Protein AF-A0A9W6T406-F1 (afdb_monomer_lite)

Sequence (178 aa):
MGAKRAVPGRSAPYDQLLAAYQRKNQAKIGAAAAAAQQAQDDLMHGSAVPLDDEEETHQVLEAVTKSSPWPLERKVLMPSKMRNSFLRMREMFAGAILPRMPVNPLGPVQGRAAMLNIDKATDYVLPIRSQHQQQRVLQQQQMVKQQQQQQQQQQQQQQAQQAQAQNQASQASSPPCY

InterPro domains:
  IPR013243 SCA7 domain [PF08313] (1-26)
  IPR037804 SAGA-associated factor 73 [PTHR47805] (1-173)

Secondary structure (DSSP, 8-state):
--GGG--TT-SS-HHHHHHHHHHHHHHHHHHHHHHHHHHHHHHHH--SSPPPHHHHHHHHHHHHHH--PPPS-------HHHHHHHHHHHHHHHHHHSPPPSS-TTTT--S--B---GGGTT-S---B--SHHHHHHHHHHHHHHHHHHHHHHHHHHHHHHHHHHHHHHHHTT-PPP-

pLDDT: mean 82.35, std 13.22, range [45.31, 97.88]

Structure (mmCIF, N/CA/C/O backbone):
data_AF-A0A9W6T406-F1
#
_entry.id   AF-A0A9W6T406-F1
#
loop_
_atom_site.group_PDB
_atom_site.id
_atom_site.type_symbol
_atom_site.label_atom_id
_atom_site.label_alt_id
_atom_site.label_comp_id
_atom_site.label_asym_id
_atom_site.label_entity_id
_atom_site.label_seq_id
_atom_site.pdbx_PDB_ins_code
_atom_site.Cartn_x
_atom_site.Cartn_y
_atom_site.Cartn_z
_atom_site.occupancy
_atom_site.B_iso_or_equiv
_atom_site.auth_seq_id
_atom_site.auth_comp_id
_atom_site.auth_asym_id
_atom_site.auth_atom_id
_atom_site.pdbx_PDB_model_num
ATOM 1 N N . MET A 1 1 ? -5.360 50.298 -52.479 1.00 52.84 1 MET A N 1
ATOM 2 C CA . MET A 1 1 ? -4.605 49.028 -52.345 1.00 52.84 1 MET A CA 1
ATOM 3 C C . MET A 1 1 ? -3.655 48.856 -53.539 1.00 52.84 1 MET A C 1
ATOM 5 O O . MET A 1 1 ? -3.997 48.130 -54.454 1.00 52.84 1 MET A O 1
ATOM 9 N N . GLY A 1 2 ? -2.499 49.533 -53.611 1.00 55.97 2 GLY A N 1
ATOM 10 C CA . GLY A 1 2 ? -1.661 49.411 -54.827 1.00 55.97 2 GLY A CA 1
ATOM 11 C C . GLY A 1 2 ? -0.205 49.859 -54.704 1.00 55.97 2 GLY A C 1
ATOM 12 O O . GLY A 1 2 ? 0.687 49.106 -55.067 1.00 55.97 2 GLY A O 1
ATOM 13 N N . ALA A 1 3 ? 0.071 51.020 -54.104 1.00 51.03 3 ALA A N 1
ATOM 14 C CA . ALA A 1 3 ? 1.425 51.594 -54.128 1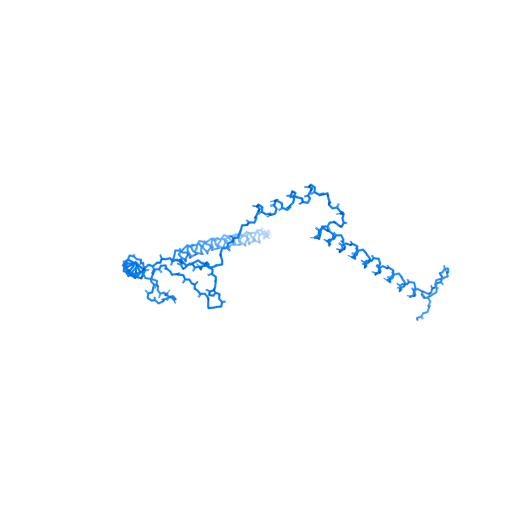.00 51.03 3 ALA A CA 1
ATOM 15 C C . ALA A 1 3 ? 2.438 50.940 -53.160 1.00 51.03 3 ALA A C 1
ATOM 17 O O . ALA A 1 3 ? 3.620 50.865 -53.467 1.00 51.03 3 ALA A O 1
ATOM 18 N N . LYS A 1 4 ? 2.007 50.376 -52.017 1.00 52.34 4 LYS A N 1
ATOM 19 C CA . LYS A 1 4 ? 2.918 49.668 -51.078 1.00 52.34 4 LYS A CA 1
ATOM 20 C C . LYS A 1 4 ? 3.358 48.283 -51.594 1.00 52.34 4 LYS A C 1
ATOM 22 O O . LYS A 1 4 ? 4.282 47.660 -51.070 1.00 52.34 4 LYS A O 1
ATOM 27 N N . ARG A 1 5 ? 2.701 47.802 -52.657 1.00 55.25 5 ARG A N 1
ATOM 28 C CA . ARG A 1 5 ? 2.906 46.481 -53.267 1.00 55.25 5 ARG A CA 1
ATOM 29 C C . ARG A 1 5 ? 3.941 46.467 -54.391 1.00 55.25 5 ARG A C 1
ATOM 31 O O . ARG A 1 5 ? 4.339 45.370 -54.776 1.00 55.25 5 ARG A O 1
ATOM 38 N N . ALA A 1 6 ? 4.538 47.598 -54.774 1.00 57.47 6 ALA A N 1
ATOM 39 C CA . ALA A 1 6 ? 5.705 47.626 -55.663 1.00 57.47 6 ALA A CA 1
ATOM 40 C C . ALA A 1 6 ? 6.794 48.581 -55.134 1.00 57.47 6 ALA A C 1
ATOM 42 O O . ALA A 1 6 ? 6.758 49.778 -55.377 1.00 57.47 6 ALA A O 1
ATOM 43 N N . VAL A 1 7 ? 7.760 48.036 -54.389 1.00 62.28 7 VAL A N 1
ATOM 44 C CA . VAL A 1 7 ? 9.053 48.687 -54.130 1.00 62.28 7 VAL A CA 1
ATOM 45 C C . VAL A 1 7 ? 9.976 48.251 -55.271 1.00 62.28 7 VAL A C 1
ATOM 47 O O . VAL A 1 7 ? 10.080 47.040 -55.486 1.00 62.28 7 VAL A O 1
ATOM 50 N N . PRO A 1 8 ? 10.597 49.169 -56.029 1.00 65.50 8 PRO A N 1
ATOM 51 C CA . PRO A 1 8 ? 11.506 48.800 -57.112 1.00 65.50 8 PRO A CA 1
ATOM 52 C C . PRO A 1 8 ? 12.740 48.071 -56.550 1.00 65.50 8 PRO A C 1
ATOM 54 O O . PRO A 1 8 ? 13.299 48.493 -55.542 1.00 65.50 8 PRO A O 1
ATOM 57 N N . GLY A 1 9 ? 13.139 46.955 -57.178 1.00 71.75 9 GLY A N 1
ATOM 58 C CA . GLY A 1 9 ? 14.334 46.177 -56.802 1.00 71.75 9 GLY A CA 1
ATOM 59 C C . GLY A 1 9 ? 14.096 44.831 -56.097 1.00 71.75 9 GLY A C 1
ATOM 60 O O . GLY A 1 9 ? 15.059 44.180 -55.707 1.00 71.75 9 GLY A O 1
ATOM 61 N N . ARG A 1 10 ? 12.844 44.375 -55.941 1.00 69.94 10 ARG A N 1
ATOM 62 C CA . ARG A 1 10 ? 12.524 43.030 -55.413 1.00 69.94 10 ARG A CA 1
ATOM 63 C C . ARG A 1 10 ? 12.105 42.056 -56.512 1.00 69.94 10 ARG A C 1
ATOM 65 O O . ARG A 1 10 ? 11.405 42.443 -57.441 1.00 69.94 10 ARG A O 1
ATOM 72 N N . SER A 1 11 ? 12.479 40.786 -56.362 1.00 79.62 11 SER A N 1
ATOM 73 C CA . SER A 1 11 ? 12.219 39.716 -57.339 1.00 79.62 11 SER A CA 1
ATOM 74 C C . SER A 1 11 ? 10.755 39.260 -57.421 1.00 79.62 11 SER A C 1
ATOM 76 O O . SER A 1 11 ? 10.368 38.642 -58.406 1.00 79.62 11 SER A O 1
ATOM 78 N N . ALA A 1 12 ? 9.936 39.552 -56.406 1.00 79.12 12 ALA A N 1
ATOM 79 C CA . ALA A 1 12 ? 8.535 39.138 -56.311 1.00 79.12 12 ALA A CA 1
ATOM 80 C C . ALA A 1 12 ? 7.721 40.126 -55.444 1.00 79.12 12 ALA A C 1
ATOM 82 O O . ALA A 1 12 ? 8.304 40.879 -54.652 1.00 79.12 12 ALA A O 1
ATOM 83 N N . PRO A 1 13 ? 6.377 40.162 -55.558 1.00 84.44 13 PRO A N 1
ATOM 84 C CA . PRO A 1 13 ? 5.532 41.001 -54.708 1.00 84.44 13 PRO A CA 1
ATOM 85 C C . PRO A 1 13 ? 5.651 40.624 -53.221 1.00 84.44 13 PRO A C 1
ATOM 87 O O . PRO A 1 13 ? 5.888 39.472 -52.865 1.00 84.44 13 PRO A O 1
ATOM 90 N N . TYR A 1 14 ? 5.448 41.614 -52.343 1.00 80.69 14 TYR A N 1
ATOM 91 C CA . TYR A 1 14 ? 5.639 41.494 -50.889 1.00 80.69 14 TYR A CA 1
ATOM 92 C C . TYR A 1 14 ? 4.921 40.283 -50.271 1.00 80.69 14 TYR A C 1
ATOM 94 O O . TYR A 1 14 ? 5.542 39.521 -49.537 1.00 80.69 14 TYR A O 1
ATOM 102 N N . ASP A 1 15 ? 3.651 40.066 -50.615 1.00 85.06 15 ASP A N 1
ATOM 103 C CA . ASP A 1 15 ? 2.841 38.981 -50.045 1.00 85.06 15 ASP A CA 1
ATOM 104 C C . ASP A 1 15 ? 3.420 37.593 -50.362 1.00 85.06 15 ASP A C 1
ATOM 106 O O . ASP A 1 15 ? 3.392 36.698 -49.519 1.00 85.06 15 ASP A O 1
ATOM 110 N N . GLN A 1 16 ? 4.001 37.415 -51.552 1.00 84.06 16 GLN A N 1
ATOM 111 C CA . GLN A 1 16 ? 4.609 36.147 -51.954 1.00 84.06 16 GLN A CA 1
ATOM 112 C C . GLN A 1 16 ? 5.912 35.886 -51.189 1.00 84.06 16 GLN A C 1
ATOM 114 O O . GLN A 1 16 ? 6.160 34.760 -50.756 1.00 84.06 16 GLN A O 1
ATOM 119 N N . LEU A 1 17 ? 6.719 36.928 -50.967 1.00 82.50 17 LEU A N 1
ATOM 120 C CA . LEU A 1 17 ? 7.936 36.835 -50.157 1.00 82.50 17 LEU A CA 1
ATOM 121 C C . LEU A 1 17 ? 7.618 36.577 -48.681 1.00 82.50 17 LEU A C 1
ATOM 123 O O . LEU A 1 17 ? 8.283 35.757 -48.050 1.00 82.50 17 LEU A O 1
ATOM 127 N N . LEU A 1 18 ? 6.582 37.225 -48.143 1.00 87.19 18 LEU A N 1
ATOM 128 C CA . LEU A 1 18 ? 6.131 37.008 -46.771 1.00 87.19 18 LEU A CA 1
ATOM 129 C C . LEU A 1 18 ? 5.646 35.567 -46.571 1.00 87.19 18 LEU A C 1
ATOM 131 O O . LEU A 1 18 ? 6.067 34.910 -45.619 1.00 87.19 18 LEU A O 1
ATOM 135 N N . ALA A 1 19 ? 4.833 35.049 -47.494 1.00 86.81 19 ALA A N 1
ATOM 136 C CA . ALA A 1 19 ? 4.369 33.665 -47.456 1.00 86.81 19 ALA A CA 1
ATOM 137 C C . ALA A 1 19 ? 5.531 32.658 -47.567 1.00 86.81 19 ALA A C 1
ATOM 139 O O . ALA A 1 19 ? 5.569 31.669 -46.833 1.00 86.81 19 ALA A O 1
ATOM 140 N N . ALA A 1 20 ? 6.510 32.914 -48.443 1.00 86.81 20 ALA A N 1
ATOM 141 C CA . ALA A 1 20 ? 7.700 32.072 -48.575 1.00 86.81 20 ALA A CA 1
ATOM 142 C C . ALA A 1 20 ? 8.564 32.084 -47.302 1.00 86.81 20 ALA A C 1
ATOM 144 O O . ALA A 1 20 ? 9.022 31.031 -46.854 1.00 86.81 20 ALA A O 1
ATOM 145 N N . TYR A 1 21 ? 8.746 33.255 -46.686 1.00 88.56 21 TYR A N 1
ATOM 146 C CA . TYR A 1 21 ? 9.470 33.396 -45.423 1.00 88.56 21 TYR A CA 1
ATOM 147 C C . TYR A 1 21 ? 8.768 32.657 -44.278 1.00 88.56 21 TYR A C 1
ATOM 149 O O . TYR A 1 21 ? 9.410 31.898 -43.551 1.00 88.56 21 TYR A O 1
ATOM 157 N N . GLN A 1 22 ? 7.446 32.806 -44.157 1.00 90.44 22 GLN A N 1
ATOM 158 C CA . GLN A 1 22 ? 6.650 32.101 -43.150 1.00 90.44 22 GLN A CA 1
ATOM 159 C C . GLN A 1 22 ? 6.747 30.580 -43.314 1.00 90.44 22 GLN A C 1
ATOM 161 O O . GLN A 1 22 ? 7.012 29.890 -42.331 1.00 90.44 22 GLN A O 1
ATOM 166 N N . ARG A 1 23 ? 6.637 30.059 -44.545 1.00 89.12 23 ARG A N 1
ATOM 167 C CA . ARG A 1 23 ? 6.819 28.622 -44.822 1.00 89.12 23 ARG A CA 1
ATOM 168 C C . ARG A 1 23 ? 8.222 28.134 -44.468 1.00 89.12 23 ARG A C 1
ATOM 170 O O . ARG A 1 23 ? 8.359 27.092 -43.835 1.00 89.12 23 ARG A O 1
ATOM 177 N N . LYS A 1 24 ? 9.266 28.885 -44.833 1.00 89.88 24 LYS A N 1
ATOM 178 C CA . LYS A 1 24 ? 10.659 28.519 -44.527 1.00 89.88 24 LYS A CA 1
ATOM 179 C C . LYS A 1 24 ? 10.922 28.494 -43.019 1.00 89.88 24 LYS A C 1
ATOM 181 O O . LYS A 1 24 ? 11.595 27.589 -42.533 1.00 89.88 24 LYS A O 1
ATOM 186 N N . ASN A 1 25 ? 10.364 29.447 -42.276 1.00 89.56 25 ASN A N 1
ATOM 187 C CA . ASN A 1 25 ? 10.487 29.477 -40.821 1.00 89.56 25 ASN A CA 1
ATOM 188 C C . ASN A 1 25 ? 9.693 28.361 -40.145 1.00 89.56 25 ASN A C 1
ATOM 190 O O . ASN A 1 25 ? 10.223 27.723 -39.242 1.00 89.56 25 ASN A O 1
ATOM 194 N N . GLN A 1 26 ? 8.471 28.078 -40.603 1.00 87.75 26 GLN A N 1
ATOM 195 C CA . GLN A 1 26 ? 7.686 26.945 -40.106 1.00 87.75 26 GLN A CA 1
ATOM 196 C C . GLN A 1 26 ? 8.415 25.617 -40.344 1.00 87.75 26 GLN A C 1
ATOM 198 O O . GLN A 1 26 ? 8.533 24.821 -39.419 1.00 87.75 26 GLN A O 1
ATOM 203 N N . ALA A 1 27 ? 8.986 25.412 -41.535 1.00 88.25 27 ALA A N 1
ATOM 204 C CA . ALA A 1 27 ? 9.780 24.223 -41.839 1.00 88.25 27 ALA A CA 1
ATOM 205 C C . ALA A 1 27 ? 11.042 24.124 -40.964 1.00 88.25 27 ALA A C 1
ATOM 207 O O . ALA A 1 27 ? 11.362 23.047 -40.471 1.00 88.25 27 ALA A O 1
ATOM 208 N N . LYS A 1 28 ? 11.735 25.244 -40.716 1.00 91.31 28 LYS A N 1
ATOM 209 C CA . LYS A 1 28 ? 12.912 25.278 -39.834 1.00 91.31 28 LYS A CA 1
ATOM 210 C C . LYS A 1 28 ? 12.556 24.932 -38.384 1.00 91.31 28 LYS A C 1
ATOM 212 O O . LYS A 1 28 ? 13.291 24.183 -37.750 1.00 91.31 28 LYS A O 1
ATOM 217 N N . ILE A 1 29 ? 11.440 25.457 -37.872 1.00 87.50 29 ILE A N 1
ATOM 218 C CA . ILE A 1 29 ? 10.945 25.147 -36.522 1.00 87.50 29 ILE A CA 1
ATOM 219 C C . ILE A 1 29 ? 10.518 23.675 -36.440 1.00 87.50 29 ILE A C 1
ATOM 221 O O . ILE A 1 29 ? 10.881 23.000 -35.483 1.00 87.50 29 ILE A O 1
ATOM 225 N N . GLY A 1 30 ? 9.822 23.159 -37.458 1.00 87.38 30 GLY A N 1
ATOM 226 C CA . GLY A 1 30 ? 9.427 21.750 -37.531 1.00 87.38 30 GLY A CA 1
ATOM 227 C C . GLY A 1 30 ? 10.622 20.794 -37.580 1.00 87.38 30 GLY A C 1
ATOM 228 O O . GLY A 1 30 ? 10.644 19.812 -36.848 1.00 87.38 30 GLY A O 1
ATOM 229 N N . ALA A 1 31 ? 11.651 21.110 -38.371 1.00 88.69 31 ALA A N 1
ATOM 230 C CA . ALA A 1 31 ? 12.874 20.310 -38.443 1.00 88.69 31 ALA A CA 1
ATOM 231 C C . ALA A 1 31 ? 13.664 20.329 -37.124 1.00 88.69 31 ALA A C 1
ATOM 233 O O . ALA A 1 31 ? 14.148 19.291 -36.685 1.00 88.69 31 ALA A O 1
ATOM 234 N N . ALA A 1 32 ? 13.762 21.488 -36.465 1.00 87.50 32 ALA A N 1
ATOM 235 C CA . ALA A 1 32 ? 14.409 21.593 -35.159 1.00 87.50 32 ALA A CA 1
ATOM 236 C C . ALA A 1 32 ? 13.640 20.825 -34.069 1.00 87.50 32 ALA A C 1
ATOM 238 O O . ALA A 1 32 ? 14.258 20.172 -33.234 1.00 87.50 32 ALA A O 1
ATOM 239 N N . ALA A 1 33 ? 12.305 20.866 -34.098 1.00 87.00 33 ALA A N 1
ATOM 240 C CA . ALA A 1 33 ? 11.466 20.097 -33.184 1.00 87.00 33 ALA A CA 1
ATOM 241 C C . ALA A 1 33 ? 11.604 18.583 -33.416 1.00 87.00 33 ALA A C 1
ATOM 243 O O . ALA A 1 33 ? 11.751 17.840 -32.452 1.00 87.00 33 ALA A O 1
ATOM 244 N N . ALA A 1 34 ? 11.631 18.136 -34.676 1.00 86.75 34 ALA A N 1
ATOM 245 C CA . ALA A 1 34 ? 11.833 16.728 -35.017 1.00 86.75 34 ALA A CA 1
ATOM 246 C C . ALA A 1 34 ? 13.218 16.221 -34.581 1.00 86.75 34 ALA A C 1
ATOM 248 O O . ALA A 1 34 ? 13.316 15.158 -33.981 1.00 86.75 34 ALA A O 1
ATOM 249 N N . ALA A 1 35 ? 14.279 17.005 -34.801 1.00 86.56 35 ALA A N 1
ATOM 250 C CA . ALA A 1 35 ? 15.623 16.650 -34.346 1.00 86.56 35 ALA A CA 1
ATOM 251 C C . ALA A 1 35 ? 15.724 16.582 -32.809 1.00 86.56 35 ALA A C 1
ATOM 253 O O . ALA A 1 35 ? 16.399 15.710 -32.269 1.00 86.56 35 ALA A O 1
ATOM 254 N N . ALA A 1 36 ? 15.031 17.474 -32.092 1.00 84.50 36 ALA A N 1
ATOM 255 C CA . ALA A 1 36 ? 14.975 17.437 -30.631 1.00 84.50 36 ALA A CA 1
ATOM 256 C C . ALA A 1 36 ? 14.208 16.212 -30.104 1.00 84.50 36 ALA A C 1
ATOM 258 O O . ALA A 1 36 ? 14.611 15.637 -29.096 1.00 84.50 36 ALA A O 1
ATOM 259 N N . GLN A 1 37 ? 13.133 15.803 -30.786 1.00 83.12 37 GLN A N 1
ATOM 260 C CA . GLN A 1 37 ? 12.394 14.579 -30.461 1.00 83.12 37 GLN A CA 1
ATOM 261 C C . GLN A 1 37 ? 13.242 13.332 -30.709 1.00 83.12 37 GLN A C 1
ATOM 263 O O . GLN A 1 37 ? 13.337 12.490 -29.828 1.00 83.12 37 GLN A O 1
ATOM 268 N N . GLN A 1 38 ? 13.944 13.262 -31.843 1.00 79.50 38 GLN A N 1
ATOM 269 C CA . GLN A 1 38 ? 14.858 12.154 -32.134 1.00 79.50 38 GLN A CA 1
ATOM 270 C C . GLN A 1 38 ? 15.968 12.027 -31.087 1.00 79.50 38 GLN A C 1
ATOM 272 O O . GLN A 1 38 ? 16.251 10.930 -30.625 1.00 79.50 38 GLN A O 1
ATOM 277 N N . ALA A 1 39 ? 16.552 13.146 -30.649 1.00 77.31 39 ALA A N 1
ATOM 278 C CA . ALA A 1 39 ? 17.548 13.119 -29.583 1.00 77.31 39 ALA A CA 1
ATOM 279 C C . ALA A 1 39 ? 16.966 12.628 -28.243 1.00 77.31 39 ALA A C 1
ATOM 281 O O . ALA A 1 39 ? 17.656 11.949 -27.490 1.00 77.31 39 ALA A O 1
ATOM 282 N N . GLN A 1 40 ? 15.708 12.957 -27.926 1.00 77.50 40 GLN A N 1
ATOM 283 C CA . GLN A 1 40 ? 15.038 12.428 -26.732 1.00 77.50 40 GLN A CA 1
ATOM 284 C C . GLN A 1 40 ? 14.756 10.928 -26.843 1.00 77.50 40 GLN A C 1
ATOM 286 O O . GLN A 1 40 ? 14.971 10.209 -25.867 1.00 77.50 40 GLN A O 1
ATOM 291 N N . ASP A 1 41 ? 14.322 10.463 -28.013 1.00 73.81 41 ASP A N 1
ATOM 292 C CA . ASP A 1 41 ? 14.061 9.048 -28.273 1.00 73.81 41 ASP A CA 1
ATOM 293 C C . ASP A 1 41 ? 15.353 8.218 -28.187 1.00 73.81 41 ASP A C 1
ATOM 295 O O . ASP A 1 41 ? 15.356 7.179 -27.531 1.00 73.81 41 ASP A O 1
ATOM 299 N N . ASP A 1 42 ? 16.475 8.703 -28.729 1.00 73.19 4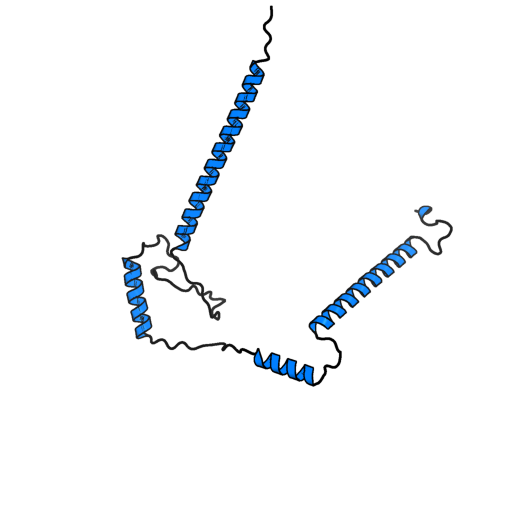2 ASP A N 1
ATOM 300 C CA . ASP A 1 42 ? 17.785 8.036 -28.616 1.00 73.19 42 ASP A CA 1
ATOM 301 C C . ASP A 1 42 ? 18.274 7.943 -27.157 1.00 73.19 42 ASP A C 1
ATOM 303 O O . ASP A 1 42 ? 18.878 6.947 -26.755 1.00 73.19 42 ASP A O 1
ATOM 307 N N . LEU A 1 43 ? 17.988 8.958 -26.330 1.00 70.62 43 LEU A N 1
ATOM 308 C CA . LEU A 1 43 ? 18.286 8.926 -24.892 1.00 70.62 43 LEU A CA 1
ATOM 309 C C . LEU A 1 43 ? 17.369 7.961 -24.122 1.00 70.62 43 LEU A C 1
ATOM 311 O O . LEU A 1 43 ? 17.788 7.404 -23.107 1.00 70.62 43 LEU A O 1
ATOM 315 N N . MET A 1 44 ? 16.120 7.789 -24.562 1.00 68.56 44 MET A N 1
ATOM 316 C CA . MET A 1 44 ? 15.138 6.913 -23.912 1.00 68.56 44 MET A CA 1
ATOM 317 C C . MET A 1 44 ? 15.290 5.442 -24.316 1.00 68.56 44 MET A C 1
ATOM 319 O O . MET A 1 44 ? 15.048 4.562 -23.490 1.00 68.56 44 MET A O 1
ATOM 323 N N . HIS A 1 45 ? 15.671 5.171 -25.565 1.00 68.81 45 HIS A N 1
ATOM 324 C CA . HIS A 1 45 ? 15.714 3.826 -26.146 1.00 68.81 45 HIS A CA 1
ATOM 325 C C . HIS A 1 45 ? 17.123 3.228 -26.243 1.00 68.81 45 HIS A C 1
ATOM 327 O O . HIS A 1 45 ? 17.260 2.076 -26.650 1.00 68.81 45 HIS A O 1
ATOM 333 N N . GLY A 1 46 ? 18.143 3.968 -25.800 1.00 66.12 46 GLY A N 1
ATOM 334 C CA . GLY A 1 46 ? 19.539 3.570 -25.917 1.00 66.12 46 GLY A CA 1
ATOM 335 C C . GLY A 1 46 ? 20.054 3.849 -27.326 1.00 66.12 46 GLY A C 1
ATOM 336 O O . GLY A 1 46 ? 19.375 3.601 -28.321 1.00 66.12 46 GLY A O 1
ATOM 337 N N . SER A 1 47 ? 21.264 4.395 -27.424 1.00 61.81 47 SER A N 1
ATOM 338 C CA . SER A 1 47 ? 21.901 4.649 -28.714 1.00 61.81 47 SER A CA 1
ATOM 339 C C . SER A 1 47 ? 21.965 3.357 -29.528 1.00 61.81 47 SER A C 1
ATOM 341 O O . SER A 1 47 ? 22.437 2.350 -29.008 1.00 61.81 47 SER A O 1
ATOM 343 N N . ALA A 1 48 ? 21.588 3.389 -30.809 1.00 63.41 48 ALA A N 1
ATOM 344 C CA . ALA A 1 48 ? 21.710 2.263 -31.750 1.00 63.41 48 ALA A CA 1
ATOM 345 C C . ALA A 1 48 ? 23.174 1.859 -32.069 1.00 63.41 48 ALA A C 1
ATOM 347 O O . ALA A 1 48 ? 23.461 1.278 -33.116 1.00 63.41 48 ALA A O 1
ATOM 348 N N . VAL A 1 49 ? 24.115 2.216 -31.193 1.00 71.19 49 VAL A N 1
ATOM 349 C CA . VAL A 1 49 ? 25.511 1.799 -31.234 1.00 71.19 49 VAL A CA 1
ATOM 350 C C . VAL A 1 49 ? 25.562 0.341 -30.768 1.00 71.19 49 VAL A C 1
ATOM 352 O O . VAL A 1 49 ? 25.016 0.042 -29.707 1.00 71.19 49 VAL A O 1
ATOM 355 N N . PRO A 1 50 ? 26.188 -0.567 -31.538 1.00 74.31 50 PRO A N 1
ATOM 356 C CA . PRO A 1 50 ? 26.423 -1.933 -31.087 1.00 74.31 50 PRO A CA 1
ATOM 357 C C . PRO A 1 50 ? 27.171 -1.911 -29.750 1.00 74.31 50 PRO A C 1
ATOM 359 O O . PRO A 1 50 ? 28.247 -1.317 -29.669 1.00 74.31 50 PRO A O 1
ATOM 362 N N . LEU A 1 51 ? 26.578 -2.503 -28.713 1.00 75.81 51 LEU A N 1
ATOM 363 C CA . LEU A 1 51 ? 27.232 -2.667 -27.417 1.00 75.81 51 LEU A CA 1
ATOM 364 C C . LEU A 1 51 ? 28.324 -3.735 -27.523 1.00 75.81 51 LEU A C 1
ATOM 366 O O . LEU A 1 51 ? 28.223 -4.650 -28.339 1.00 75.81 51 LEU A O 1
ATOM 370 N N . ASP A 1 52 ? 29.366 -3.589 -26.708 1.00 89.44 52 ASP A N 1
ATOM 371 C CA . ASP A 1 52 ? 30.380 -4.625 -26.519 1.00 89.44 52 ASP A CA 1
ATOM 372 C C . ASP A 1 52 ? 29.804 -5.787 -25.695 1.00 89.44 52 ASP A C 1
ATOM 374 O O . ASP A 1 52 ? 28.998 -5.561 -24.787 1.00 89.44 52 ASP A O 1
ATOM 378 N N . ASP A 1 53 ? 30.239 -7.017 -25.974 1.00 92.31 53 ASP A N 1
ATOM 379 C CA . ASP A 1 53 ? 29.710 -8.224 -25.321 1.00 92.31 53 ASP A CA 1
ATOM 380 C C . ASP A 1 53 ? 29.925 -8.167 -23.790 1.00 92.31 53 ASP A C 1
ATOM 382 O O . ASP A 1 53 ? 29.051 -8.541 -23.003 1.00 92.31 53 ASP A O 1
ATOM 386 N N . GLU A 1 54 ? 31.070 -7.638 -23.340 1.00 91.50 54 GLU A N 1
ATOM 387 C CA . GLU A 1 54 ? 31.379 -7.470 -21.912 1.00 91.50 54 GLU A CA 1
ATOM 388 C C . GLU A 1 54 ? 30.469 -6.424 -21.251 1.00 91.50 54 GLU A C 1
ATOM 390 O O . GLU A 1 54 ? 29.987 -6.620 -20.131 1.00 91.50 54 GLU A O 1
ATOM 395 N N . GLU A 1 55 ? 30.173 -5.331 -21.955 1.00 90.25 55 GLU A N 1
ATOM 396 C CA . GLU A 1 55 ? 29.266 -4.294 -21.465 1.00 90.25 55 GLU A CA 1
ATOM 397 C C . GLU A 1 55 ? 27.825 -4.815 -21.369 1.00 90.25 55 GLU A C 1
ATOM 399 O O . GLU A 1 55 ? 27.158 -4.596 -20.351 1.00 90.25 55 GLU A O 1
ATOM 404 N N . GLU A 1 56 ? 27.363 -5.564 -22.374 1.00 89.69 56 GLU A N 1
ATOM 405 C CA . GLU A 1 56 ? 26.051 -6.215 -22.357 1.00 89.69 56 GLU A CA 1
ATOM 406 C C . GLU A 1 56 ? 25.932 -7.173 -21.163 1.00 89.69 56 GLU A C 1
ATOM 408 O O . GLU A 1 56 ? 24.961 -7.103 -20.400 1.00 89.69 56 GLU A O 1
ATOM 413 N N . THR A 1 57 ? 26.936 -8.027 -20.935 1.00 94.19 57 THR A N 1
ATOM 414 C CA . THR A 1 57 ? 26.894 -8.995 -19.825 1.00 94.19 57 THR A CA 1
ATOM 415 C C . THR A 1 57 ? 26.831 -8.306 -18.463 1.00 94.19 57 THR A C 1
ATOM 417 O O . THR A 1 57 ? 26.037 -8.712 -17.605 1.00 94.19 57 THR A O 1
ATOM 420 N N . HIS A 1 58 ? 27.603 -7.233 -18.265 1.00 94.44 58 HIS A N 1
ATOM 421 C CA . HIS A 1 58 ? 27.576 -6.462 -17.028 1.00 94.44 58 HIS A CA 1
ATOM 422 C C . HIS A 1 58 ? 26.199 -5.828 -16.804 1.00 94.44 58 HIS A C 1
ATOM 424 O O . HIS A 1 58 ? 25.646 -5.943 -15.708 1.00 94.44 58 HIS A O 1
ATOM 430 N N . GLN A 1 59 ? 25.604 -5.224 -17.838 1.00 91.94 59 GLN A N 1
ATOM 431 C CA . GLN A 1 59 ? 24.270 -4.619 -17.749 1.00 91.94 59 GLN A CA 1
ATOM 432 C C . GLN A 1 59 ? 23.185 -5.659 -17.438 1.00 91.94 59 GLN A C 1
ATOM 434 O O . GLN A 1 59 ? 22.313 -5.414 -16.597 1.00 91.94 59 GLN A O 1
ATOM 439 N N . VAL A 1 60 ? 23.253 -6.842 -18.055 1.00 94.56 60 VAL A N 1
ATOM 440 C CA . VAL A 1 60 ? 22.312 -7.940 -17.793 1.00 94.56 60 VAL A CA 1
ATOM 441 C C . VAL A 1 60 ? 22.428 -8.422 -16.347 1.00 94.56 60 VAL A C 1
ATOM 443 O O . VAL A 1 60 ? 21.415 -8.545 -15.652 1.00 94.56 60 VAL A O 1
ATOM 446 N N . LEU A 1 61 ? 23.645 -8.659 -15.854 1.00 96.81 61 LEU A N 1
ATOM 447 C CA . LEU A 1 61 ? 23.862 -9.102 -14.475 1.00 96.81 61 LEU A CA 1
ATOM 448 C C . LEU A 1 61 ? 23.459 -8.024 -13.462 1.00 96.81 61 LEU A C 1
ATOM 450 O O . LEU A 1 61 ? 22.837 -8.326 -12.439 1.00 96.81 61 LEU A O 1
ATOM 454 N N . GLU A 1 62 ? 23.736 -6.758 -13.754 1.00 96.75 62 GLU A N 1
ATOM 455 C CA . GLU A 1 62 ? 23.301 -5.633 -12.932 1.00 96.75 62 GLU A CA 1
ATOM 456 C C . GLU A 1 62 ? 21.764 -5.528 -12.879 1.00 96.75 62 GLU A C 1
ATOM 458 O O . GLU A 1 62 ? 21.186 -5.312 -11.810 1.00 96.75 62 GLU A O 1
ATOM 463 N N . ALA A 1 63 ? 21.071 -5.746 -13.998 1.00 95.50 63 ALA A N 1
ATOM 464 C CA . ALA A 1 63 ? 19.610 -5.753 -14.039 1.00 95.50 63 ALA A CA 1
ATOM 465 C C . ALA A 1 63 ? 19.013 -6.926 -13.241 1.00 95.50 63 ALA A C 1
ATOM 467 O O . ALA A 1 63 ? 18.093 -6.732 -12.438 1.00 95.50 63 ALA A O 1
ATOM 468 N N . VAL A 1 64 ? 19.561 -8.134 -13.407 1.00 96.94 64 VAL A N 1
ATOM 469 C CA . VAL A 1 64 ? 19.111 -9.330 -12.677 1.00 96.94 64 VAL A CA 1
ATOM 470 C C . VAL A 1 64 ? 19.330 -9.162 -11.173 1.00 96.94 64 VAL A C 1
ATOM 472 O O . VAL A 1 64 ? 18.426 -9.454 -10.388 1.00 96.94 64 VAL A O 1
ATOM 475 N N . THR A 1 65 ? 20.481 -8.630 -10.755 1.00 97.44 65 THR A N 1
ATOM 476 C CA . THR A 1 65 ? 20.796 -8.425 -9.329 1.00 97.44 65 THR A CA 1
ATOM 477 C C . THR A 1 65 ? 19.912 -7.374 -8.658 1.00 97.44 65 THR A C 1
ATOM 479 O O . THR A 1 65 ? 19.633 -7.487 -7.464 1.00 97.44 65 THR A O 1
ATOM 482 N N . LYS A 1 66 ? 19.412 -6.386 -9.408 1.00 96.75 66 LYS A N 1
ATOM 483 C CA . LYS A 1 66 ? 18.463 -5.374 -8.911 1.00 96.75 66 LYS A CA 1
ATOM 484 C C . LYS A 1 66 ? 17.006 -5.843 -8.898 1.00 96.75 66 LYS A C 1
ATOM 486 O O . LYS A 1 66 ? 16.155 -5.158 -8.324 1.00 96.75 66 LYS A O 1
ATOM 491 N N . SER A 1 67 ? 16.689 -6.983 -9.512 1.00 96.31 67 SER A N 1
ATOM 492 C CA . SER A 1 67 ? 15.316 -7.485 -9.552 1.00 96.31 67 SER A CA 1
ATOM 493 C C . SER A 1 67 ? 14.846 -7.915 -8.150 1.00 96.31 67 SER A C 1
ATOM 495 O O . SER A 1 67 ? 15.377 -8.838 -7.538 1.00 96.31 67 SER A O 1
ATOM 497 N N . SER A 1 68 ? 13.839 -7.220 -7.607 1.00 96.81 68 SER A N 1
ATOM 498 C CA . SER A 1 68 ? 13.237 -7.539 -6.303 1.00 96.81 68 SER A CA 1
ATOM 499 C C . SER A 1 68 ? 11.724 -7.723 -6.452 1.00 96.81 68 SER A C 1
ATOM 501 O O . SER A 1 68 ? 10.965 -6.755 -6.341 1.00 96.81 68 SER A O 1
ATOM 503 N N . PRO A 1 69 ? 11.254 -8.946 -6.755 1.00 95.62 69 PRO A N 1
ATOM 504 C CA . PRO A 1 69 ? 9.830 -9.201 -6.909 1.00 95.62 69 PRO A CA 1
ATOM 505 C C . PRO A 1 69 ? 9.118 -9.136 -5.552 1.00 95.62 69 PRO A C 1
ATOM 507 O O . PRO A 1 69 ? 9.542 -9.755 -4.574 1.00 95.62 69 PRO A O 1
ATOM 510 N N . TRP A 1 70 ? 7.994 -8.421 -5.504 1.00 95.00 70 TRP A N 1
ATOM 511 C CA . TRP A 1 70 ? 7.083 -8.420 -4.360 1.00 95.00 70 TRP A CA 1
ATOM 512 C C . TRP A 1 70 ? 5.872 -9.308 -4.657 1.00 95.00 70 TRP A C 1
ATOM 514 O O . TRP A 1 70 ? 5.328 -9.248 -5.761 1.00 95.00 70 TRP A O 1
ATOM 524 N N . PRO A 1 71 ? 5.425 -10.143 -3.701 1.00 95.94 71 PRO A N 1
ATOM 525 C CA . PRO A 1 71 ? 4.217 -10.930 -3.896 1.00 95.94 71 PRO A CA 1
ATOM 526 C C . PRO A 1 71 ? 3.006 -10.002 -3.959 1.00 95.94 71 PRO A C 1
ATOM 528 O O . PRO A 1 71 ? 2.925 -9.054 -3.180 1.00 95.94 71 PRO A O 1
ATOM 531 N N . LEU A 1 72 ? 2.060 -10.318 -4.845 1.00 92.75 72 LEU A N 1
ATOM 532 C CA . LEU A 1 72 ? 0.803 -9.580 -4.940 1.00 92.75 72 LEU A CA 1
ATOM 533 C C . LEU A 1 72 ? 0.010 -9.755 -3.641 1.00 92.75 72 LEU A C 1
ATOM 535 O O . LEU A 1 72 ? -0.141 -8.822 -2.871 1.00 92.75 72 LEU A O 1
ATOM 539 N N . GLU A 1 73 ? -0.384 -10.985 -3.320 1.00 94.12 73 GLU A N 1
ATOM 540 C CA . GLU A 1 73 ? -1.218 -11.268 -2.153 1.00 94.12 73 GLU A CA 1
ATOM 541 C C . GLU A 1 73 ? -0.472 -12.073 -1.086 1.00 94.12 73 GLU A C 1
ATOM 543 O O . GLU A 1 73 ? 0.270 -13.015 -1.383 1.00 94.12 73 GLU A O 1
ATOM 548 N N . ARG A 1 74 ? -0.696 -11.733 0.190 1.00 93.75 74 ARG A N 1
ATOM 549 C CA . ARG A 1 74 ? -0.133 -12.462 1.341 1.00 93.75 74 ARG A CA 1
ATOM 550 C C . ARG A 1 74 ? -1.232 -12.835 2.327 1.00 93.75 74 ARG A C 1
ATOM 552 O O . ARG A 1 74 ? -1.830 -11.982 2.978 1.00 93.75 74 ARG A O 1
ATOM 559 N N . LYS A 1 75 ? -1.450 -14.137 2.524 1.00 95.12 75 LYS A N 1
ATOM 560 C CA . LYS A 1 75 ? -2.404 -14.638 3.521 1.00 95.12 75 LYS A CA 1
ATOM 561 C C . LYS A 1 75 ? -1.832 -14.515 4.936 1.00 95.12 75 LYS A C 1
ATOM 563 O O . LYS A 1 75 ? -0.935 -15.262 5.317 1.00 95.12 75 LYS A O 1
ATOM 568 N N . VAL A 1 76 ? -2.394 -13.615 5.743 1.00 94.88 76 VAL A N 1
ATOM 569 C CA . VAL A 1 76 ? -2.042 -13.478 7.166 1.00 94.88 76 VAL A CA 1
ATOM 570 C C . VAL A 1 76 ? -2.786 -14.525 7.997 1.00 94.88 76 VAL A C 1
ATOM 572 O O . VAL A 1 76 ? -4.018 -14.546 8.049 1.00 94.88 76 VAL A O 1
ATOM 575 N N . LEU A 1 77 ? -2.040 -15.394 8.680 1.00 96.62 77 LEU A N 1
ATOM 576 C CA . LEU A 1 77 ? -2.603 -16.421 9.556 1.00 96.62 77 LEU A CA 1
ATOM 577 C C . LEU A 1 77 ? -3.024 -15.803 10.898 1.00 96.62 77 LEU A C 1
ATOM 579 O O . LEU A 1 77 ? -2.204 -15.597 11.787 1.00 96.62 77 LEU A O 1
ATOM 583 N N . MET A 1 78 ? -4.316 -15.503 11.050 1.00 96.00 78 MET A N 1
ATOM 584 C CA . MET A 1 78 ? -4.884 -14.947 12.282 1.00 96.00 78 MET A CA 1
ATOM 585 C C . MET A 1 78 ? -6.081 -15.787 12.757 1.00 96.00 78 MET A C 1
ATOM 587 O O . MET A 1 78 ? -7.120 -15.778 12.089 1.00 96.00 78 MET A O 1
ATOM 591 N N . PRO A 1 79 ? -5.992 -16.475 13.912 1.00 97.69 79 PRO A N 1
ATOM 592 C CA . PRO A 1 79 ? -7.102 -17.264 14.432 1.00 97.69 79 PRO A CA 1
ATOM 593 C C . PRO A 1 79 ? -8.250 -16.372 14.923 1.00 97.69 79 PRO A C 1
ATOM 595 O O . PRO A 1 79 ? -8.041 -15.372 15.618 1.00 97.69 79 PRO A O 1
ATOM 598 N N . SER A 1 80 ? -9.486 -16.778 14.627 1.00 96.56 80 SER A N 1
ATOM 599 C CA . SER A 1 80 ? -10.695 -16.010 14.962 1.00 96.56 80 SER A CA 1
ATOM 600 C C . SER A 1 80 ? -10.861 -15.776 16.464 1.00 96.56 80 SER A C 1
ATOM 602 O O . SER A 1 80 ? -11.273 -14.692 16.870 1.00 96.56 80 SER A O 1
ATOM 604 N N . LYS A 1 81 ? -10.485 -16.748 17.309 1.00 97.88 81 LYS A N 1
ATOM 605 C CA . LYS A 1 81 ? -10.553 -16.612 18.776 1.00 97.88 81 LYS A CA 1
ATOM 606 C C . LYS A 1 81 ? -9.708 -15.437 19.275 1.00 97.88 81 LYS A C 1
ATOM 608 O O . LYS A 1 81 ? -10.193 -14.632 20.065 1.00 97.88 81 LYS A O 1
ATOM 613 N N . MET A 1 82 ? -8.474 -15.315 18.780 1.00 97.38 82 MET A N 1
ATOM 614 C CA . MET A 1 82 ? -7.568 -14.226 19.151 1.00 97.38 82 MET A CA 1
ATOM 615 C C . MET A 1 82 ? -8.102 -12.881 18.658 1.00 97.38 82 MET A C 1
ATOM 617 O O . MET A 1 82 ? -8.181 -11.938 19.442 1.00 97.38 82 MET A O 1
ATOM 621 N N . ARG A 1 83 ? -8.546 -12.816 17.394 1.00 96.94 83 ARG A N 1
ATOM 622 C CA . ARG A 1 83 ? -9.150 -11.609 16.808 1.00 96.94 83 ARG A CA 1
ATOM 623 C C . ARG A 1 83 ? -10.344 -11.126 17.633 1.00 96.94 83 ARG A C 1
ATOM 625 O O . ARG A 1 83 ? -10.389 -9.966 18.027 1.00 96.94 83 ARG A O 1
ATOM 632 N N . ASN A 1 84 ? -11.282 -12.018 17.940 1.00 97.44 84 ASN A N 1
ATOM 633 C CA . ASN A 1 84 ? -12.508 -11.668 18.654 1.00 97.44 84 ASN A CA 1
ATOM 634 C C . ASN A 1 84 ? -12.230 -11.278 20.110 1.00 97.44 84 ASN A C 1
ATOM 636 O O . ASN A 1 84 ? -12.781 -10.291 20.595 1.00 97.44 84 ASN A O 1
ATOM 640 N N . SER A 1 85 ? -11.346 -12.009 20.798 1.00 97.69 85 SER A N 1
ATOM 641 C CA . SER A 1 85 ? -10.947 -11.684 22.172 1.00 97.69 85 SER A CA 1
ATOM 642 C C . SER A 1 85 ? -10.272 -10.314 22.252 1.00 97.69 85 SER A C 1
ATOM 644 O O . SER A 1 85 ? -10.587 -9.521 23.140 1.00 97.69 85 SER A O 1
ATOM 646 N N . PHE A 1 86 ? -9.381 -10.017 21.302 1.00 97.00 86 PHE A N 1
ATOM 647 C CA . PHE A 1 86 ? -8.719 -8.721 21.199 1.00 97.00 86 PHE A CA 1
ATOM 648 C C . PHE A 1 86 ? -9.724 -7.592 20.959 1.00 97.00 86 PHE A C 1
ATOM 650 O O . PHE A 1 86 ? -9.740 -6.624 21.716 1.00 97.00 86 PHE A O 1
ATOM 657 N N . LEU A 1 87 ? -10.595 -7.726 19.953 1.00 95.62 87 LEU A N 1
ATOM 658 C CA . LEU A 1 87 ? -11.587 -6.698 19.625 1.00 95.62 87 LEU A CA 1
ATOM 659 C C . LEU A 1 87 ? -12.540 -6.434 20.799 1.00 95.62 87 LEU A C 1
ATOM 661 O O . LEU A 1 87 ? -12.820 -5.278 21.106 1.00 95.62 87 LEU A O 1
ATOM 665 N N . ARG A 1 88 ? -12.975 -7.482 21.509 1.00 95.44 88 ARG A N 1
ATOM 666 C CA . ARG A 1 88 ? -13.872 -7.354 22.665 1.00 95.44 88 ARG A CA 1
ATOM 667 C C . ARG A 1 88 ? -13.231 -6.589 23.823 1.00 95.44 88 ARG A C 1
ATOM 669 O O . ARG A 1 88 ? -13.846 -5.666 24.348 1.00 95.44 88 ARG A O 1
ATOM 676 N N . MET A 1 89 ? -12.010 -6.955 24.219 1.00 96.81 89 MET A N 1
ATOM 677 C CA . MET A 1 89 ? -11.302 -6.237 25.287 1.00 96.81 89 MET A CA 1
ATOM 678 C C . MET A 1 89 ? -10.968 -4.804 24.865 1.00 96.81 89 MET A C 1
ATOM 680 O O . MET A 1 89 ? -11.145 -3.877 25.650 1.00 96.81 89 MET A O 1
ATOM 684 N N . ARG A 1 90 ? -10.551 -4.601 23.611 1.00 94.31 90 ARG A N 1
ATOM 685 C CA . ARG A 1 90 ? -10.231 -3.273 23.078 1.00 94.31 90 ARG A CA 1
ATOM 686 C C . ARG A 1 90 ? -11.419 -2.319 23.165 1.00 94.31 90 ARG A C 1
ATOM 688 O O . ARG A 1 9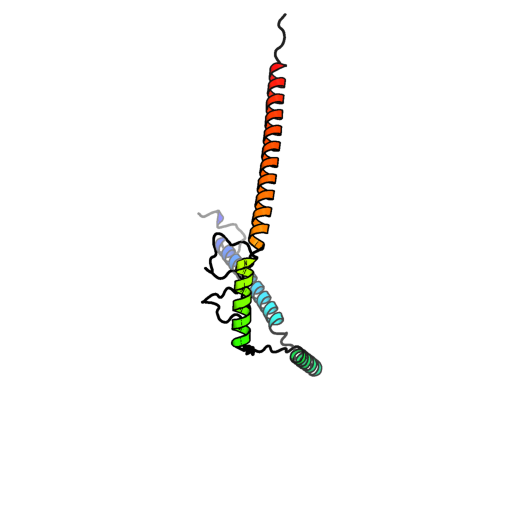0 ? -11.244 -1.209 23.654 1.00 94.31 90 ARG A O 1
ATOM 695 N N . GLU A 1 91 ? -12.604 -2.732 22.714 1.00 92.81 91 GLU A N 1
ATOM 696 C CA . GLU A 1 91 ? -13.793 -1.871 22.796 1.00 92.81 91 GLU A CA 1
ATOM 697 C C . GLU A 1 91 ? -14.266 -1.673 24.245 1.00 92.81 91 GLU A C 1
ATOM 699 O O . GLU A 1 91 ? -14.725 -0.584 24.578 1.00 92.81 91 GLU A O 1
ATOM 704 N N . MET A 1 92 ? -14.092 -2.665 25.131 1.00 94.31 92 MET A N 1
ATOM 705 C CA . MET A 1 92 ? -14.376 -2.509 26.567 1.00 94.31 92 MET A CA 1
ATOM 706 C C . MET A 1 92 ? -13.525 -1.392 27.189 1.00 94.31 92 MET A C 1
ATOM 708 O O . MET A 1 92 ? -14.065 -0.485 27.820 1.00 94.31 92 MET A O 1
ATOM 712 N N . PHE A 1 93 ? -12.206 -1.423 26.979 1.00 94.38 93 PHE A N 1
ATOM 713 C CA . PHE A 1 93 ? -11.301 -0.408 27.525 1.00 94.38 93 PHE A CA 1
ATOM 714 C C . PHE A 1 93 ? -11.444 0.948 26.832 1.00 94.38 93 PHE A C 1
ATOM 716 O O . PHE A 1 93 ? -11.452 1.973 27.511 1.00 94.38 93 PHE A O 1
ATOM 723 N N . ALA A 1 94 ? -11.602 0.975 25.504 1.00 90.19 94 ALA A N 1
ATOM 724 C CA . ALA A 1 94 ? -11.859 2.216 24.774 1.00 90.19 94 ALA A CA 1
ATOM 725 C C . ALA A 1 94 ? -13.142 2.893 25.283 1.00 90.19 94 ALA A C 1
ATOM 727 O O . ALA A 1 94 ? -13.132 4.091 25.542 1.00 90.19 94 ALA A O 1
ATOM 728 N N . GLY A 1 95 ? -14.184 2.092 25.529 1.00 88.19 95 GLY A N 1
ATOM 729 C CA . GLY A 1 95 ? -15.461 2.493 26.115 1.00 88.19 95 GLY A CA 1
ATOM 730 C C . GLY A 1 95 ? -15.392 3.127 27.499 1.00 88.19 95 GLY A C 1
ATOM 731 O O . GLY A 1 95 ? -16.256 3.948 27.820 1.00 88.19 95 GLY A O 1
ATOM 732 N N . ALA A 1 96 ? -14.421 2.702 28.309 1.00 90.88 96 ALA A N 1
ATOM 733 C CA . ALA A 1 96 ? -14.295 3.068 29.716 1.00 90.88 96 ALA A CA 1
ATOM 734 C C . ALA A 1 96 ? -13.288 4.202 29.960 1.00 90.88 96 ALA A C 1
ATOM 736 O O . ALA A 1 96 ? -13.507 5.029 30.839 1.00 90.88 96 ALA A O 1
ATOM 737 N N . ILE A 1 97 ? -12.184 4.228 29.208 1.00 90.75 97 ILE A N 1
ATOM 738 C CA . ILE A 1 97 ? -11.056 5.138 29.457 1.00 90.75 97 ILE A CA 1
ATOM 739 C C . ILE A 1 97 ? -11.124 6.378 28.563 1.00 90.75 97 ILE A C 1
ATOM 741 O O . ILE A 1 97 ? -10.769 7.473 28.999 1.00 90.75 97 ILE A O 1
ATOM 745 N N . LEU A 1 98 ? -11.529 6.225 27.298 1.00 84.00 98 LEU A N 1
ATOM 746 C CA . LEU A 1 98 ? -11.480 7.327 26.341 1.00 84.00 98 LEU A CA 1
ATOM 747 C C . LEU A 1 98 ? -12.741 8.197 26.432 1.00 84.00 98 LEU A C 1
ATOM 749 O O . LEU A 1 98 ? -13.844 7.678 26.618 1.00 84.00 98 LEU A O 1
ATOM 753 N N . PRO A 1 99 ? -12.609 9.525 26.251 1.00 79.56 99 PRO A N 1
ATOM 754 C CA . PRO A 1 99 ? -13.766 10.402 26.191 1.00 79.56 99 PRO A CA 1
ATOM 755 C C . PRO A 1 99 ? -14.626 10.030 24.983 1.00 79.56 99 PRO A C 1
ATOM 757 O O . PRO A 1 99 ? -14.126 9.851 23.868 1.00 79.56 99 PRO A O 1
ATOM 760 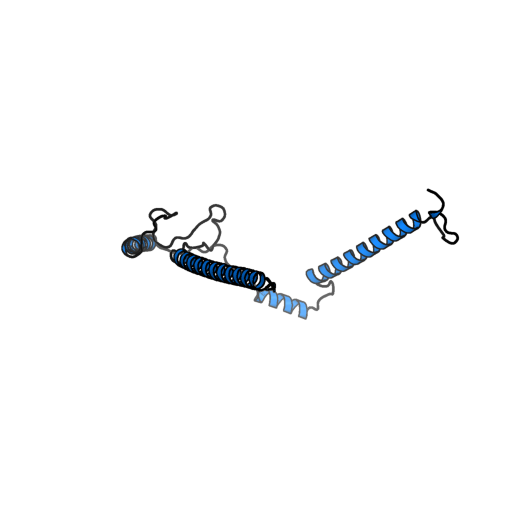N N . ARG A 1 100 ? -15.941 9.934 25.193 1.00 77.12 100 ARG A N 1
ATOM 761 C CA . ARG A 1 100 ? -16.873 9.657 24.099 1.00 77.12 100 ARG A CA 1
ATOM 762 C C . ARG A 1 100 ? -16.883 10.841 23.143 1.00 77.12 100 ARG A C 1
ATOM 764 O O . ARG A 1 100 ? -17.141 11.970 23.551 1.00 77.12 100 ARG A O 1
ATOM 771 N N . MET A 1 101 ? -16.600 10.583 21.866 1.00 71.50 101 MET A N 1
ATOM 772 C CA . MET A 1 101 ? -16.749 11.618 20.848 1.00 71.50 101 MET A CA 1
ATOM 773 C C . MET A 1 101 ? -18.233 11.963 20.689 1.00 71.50 101 MET A C 1
ATOM 775 O O . MET A 1 101 ? -19.046 11.046 20.563 1.00 71.50 101 MET A O 1
ATOM 779 N N . PRO A 1 102 ? -18.587 13.260 20.659 1.00 73.75 102 PRO A N 1
ATOM 780 C CA . PRO A 1 102 ? -19.976 13.691 20.524 1.00 73.75 102 PRO A CA 1
ATOM 781 C C . PRO A 1 102 ? -20.578 13.273 19.177 1.00 73.75 102 PRO A C 1
ATOM 783 O O . PRO A 1 102 ? -21.773 13.018 19.090 1.00 73.75 102 PRO A O 1
ATOM 786 N N . VAL A 1 103 ? -19.749 13.148 18.135 1.00 78.44 103 VAL A N 1
ATOM 787 C CA . VAL A 1 103 ? -20.152 12.654 16.815 1.00 78.44 103 VAL A CA 1
ATOM 788 C C . VAL A 1 103 ? -19.139 11.609 16.362 1.00 78.44 103 VAL A C 1
ATOM 790 O O . VAL A 1 103 ? -17.992 11.941 16.053 1.00 78.44 103 VAL A O 1
ATOM 793 N N . ASN A 1 104 ? -19.543 10.337 16.346 1.00 83.56 104 ASN A N 1
ATOM 794 C CA . ASN A 1 104 ? -18.713 9.253 15.827 1.00 83.56 104 ASN A CA 1
ATOM 795 C C . ASN A 1 104 ? -19.258 8.761 14.477 1.00 83.56 104 ASN A C 1
ATOM 797 O O . ASN A 1 104 ? -20.310 8.120 14.459 1.00 83.56 104 ASN A O 1
ATOM 801 N N . PRO A 1 105 ? -18.546 8.986 13.356 1.00 80.75 105 PRO A N 1
ATOM 802 C CA . PRO A 1 105 ? -19.004 8.538 12.039 1.00 80.75 105 PRO A CA 1
ATOM 803 C C . PRO A 1 105 ? -19.034 7.007 11.900 1.00 80.75 105 PRO A C 1
ATOM 805 O O . PRO A 1 105 ? -19.677 6.490 10.997 1.00 80.75 105 PRO A O 1
ATOM 808 N N . LEU A 1 106 ? -18.358 6.276 12.795 1.00 83.69 106 LEU A N 1
ATOM 809 C CA . LEU A 1 106 ? -18.312 4.808 12.813 1.00 83.69 106 LEU A CA 1
ATOM 810 C C . LEU A 1 106 ? -19.276 4.186 13.843 1.00 83.69 106 LEU A C 1
ATOM 812 O O . LEU A 1 106 ? -19.158 3.007 14.181 1.00 83.69 106 LEU A O 1
ATOM 816 N N . GLY A 1 107 ? -20.206 4.975 14.389 1.00 85.81 107 GLY A N 1
ATOM 817 C CA . GLY A 1 107 ? -21.221 4.496 15.327 1.00 85.81 107 GLY A CA 1
ATOM 818 C C . GLY A 1 107 ? -20.642 4.086 16.692 1.00 85.81 107 GLY A C 1
ATOM 819 O O . GLY A 1 107 ? -20.020 4.915 17.358 1.00 85.81 107 GLY A O 1
ATOM 820 N N . PRO A 1 108 ? -20.847 2.844 17.170 1.00 86.12 108 PRO A N 1
ATOM 821 C CA . PRO A 1 108 ? -20.418 2.429 18.508 1.00 86.12 108 PRO A CA 1
ATOM 822 C C . PRO A 1 108 ? -18.917 2.115 18.614 1.00 86.12 108 PRO A C 1
ATOM 824 O O . PRO A 1 108 ? -18.428 1.916 19.723 1.00 86.12 108 PRO A O 1
ATOM 827 N N . VAL A 1 109 ? -18.182 2.063 17.496 1.00 88.75 109 VAL A N 1
ATOM 828 C CA . VAL A 1 109 ? -16.761 1.683 17.485 1.00 88.75 109 VAL A CA 1
ATOM 829 C C . VAL A 1 109 ? -15.902 2.841 17.981 1.00 88.75 109 VAL A C 1
ATOM 831 O O . VAL A 1 109 ? -15.727 3.847 17.285 1.00 88.75 109 VAL A O 1
ATOM 834 N N . GLN A 1 110 ? -15.353 2.697 19.183 1.00 86.50 110 GLN A N 1
ATOM 835 C CA . GLN A 1 110 ? -14.536 3.734 19.819 1.00 86.50 110 GLN A CA 1
ATOM 836 C C . GLN A 1 110 ? -13.043 3.489 19.634 1.00 86.50 110 GLN A C 1
ATOM 838 O O . GLN A 1 110 ? -12.256 4.439 19.622 1.00 86.50 110 GLN A O 1
ATOM 843 N N . GLY A 1 111 ? -12.652 2.226 19.450 1.00 85.62 111 GLY A N 1
ATOM 844 C CA . GLY A 1 111 ? -11.282 1.857 19.129 1.00 85.62 111 GLY A CA 1
ATOM 845 C C . GLY A 1 111 ? -10.796 2.395 17.776 1.00 85.62 111 GLY A C 1
ATOM 846 O O . GLY A 1 111 ? -11.542 2.939 16.957 1.00 85.62 111 GLY A O 1
ATOM 847 N N . ARG A 1 112 ? -9.497 2.206 17.512 1.00 87.88 112 ARG A N 1
ATOM 848 C CA . ARG A 1 112 ? -8.911 2.475 16.191 1.00 87.88 112 ARG A CA 1
ATOM 849 C C . ARG A 1 112 ? -9.492 1.508 15.158 1.00 87.88 112 ARG A C 1
ATOM 851 O O . ARG A 1 112 ? -9.460 0.290 15.352 1.00 87.88 112 ARG A O 1
ATOM 858 N N . ALA A 1 113 ? -9.964 2.062 14.051 1.00 89.06 113 ALA A N 1
ATOM 859 C CA . ALA A 1 113 ? -10.520 1.323 12.928 1.00 89.06 113 ALA A CA 1
ATOM 860 C C . ALA A 1 113 ? -9.865 1.790 11.624 1.00 89.06 113 ALA A C 1
ATOM 862 O O . ALA A 1 113 ? -9.542 2.974 11.477 1.00 89.06 113 ALA A O 1
ATOM 863 N N . ALA A 1 114 ? -9.649 0.842 10.714 1.00 90.62 114 ALA A N 1
ATOM 864 C CA . ALA A 1 114 ? -9.210 1.124 9.355 1.00 90.62 114 ALA A CA 1
ATOM 865 C C . ALA A 1 114 ? -10.394 1.634 8.526 1.00 90.62 114 ALA A C 1
ATOM 867 O O . ALA A 1 114 ? -11.527 1.191 8.719 1.00 90.62 114 ALA A O 1
ATOM 868 N N . MET A 1 115 ? -10.119 2.562 7.617 1.00 88.44 115 MET A N 1
ATOM 869 C CA . MET A 1 115 ? -11.079 3.083 6.654 1.00 88.44 115 MET A CA 1
ATOM 870 C C . MET A 1 115 ? -10.841 2.384 5.319 1.00 88.44 115 MET A C 1
ATOM 872 O O . MET A 1 115 ? -9.746 2.467 4.764 1.00 88.44 115 MET A O 1
ATOM 87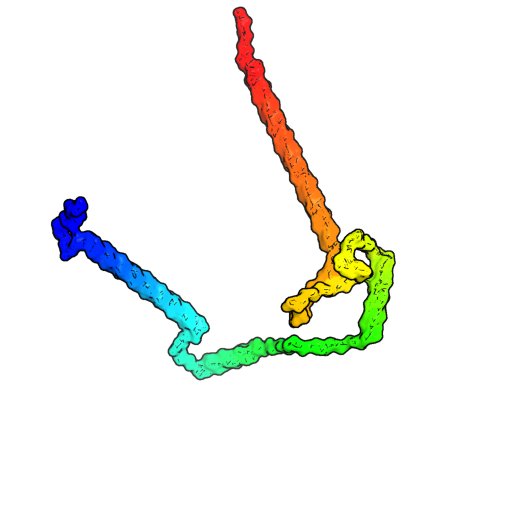6 N N . LEU A 1 116 ? -11.863 1.695 4.821 1.00 90.50 116 LEU A N 1
ATOM 877 C CA . LEU A 1 116 ? -11.843 1.015 3.531 1.00 90.50 116 LEU A CA 1
ATOM 878 C C . LEU A 1 116 ? -12.728 1.788 2.553 1.00 90.50 116 LEU A C 1
ATOM 880 O O . LEU A 1 116 ? -13.889 2.054 2.862 1.00 90.50 116 LEU A O 1
ATOM 884 N N . ASN A 1 117 ? -12.191 2.125 1.382 1.00 90.38 117 ASN A N 1
ATOM 885 C CA . ASN A 1 117 ? -12.991 2.658 0.283 1.00 90.38 117 ASN A CA 1
ATOM 886 C C . ASN A 1 117 ? -13.491 1.495 -0.569 1.00 90.38 117 ASN A C 1
ATOM 888 O O . ASN A 1 117 ?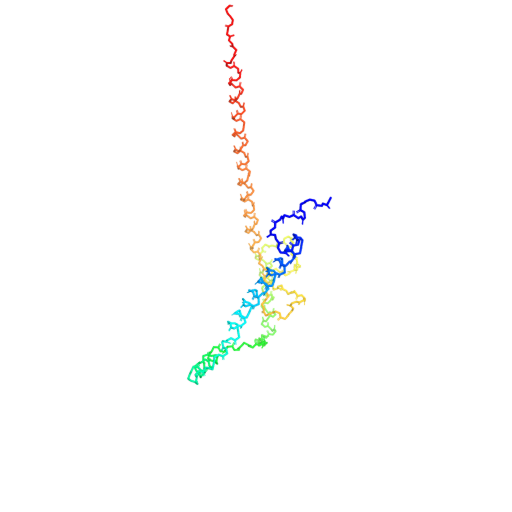 -12.712 0.611 -0.917 1.00 90.38 117 ASN A O 1
ATOM 892 N N . ILE A 1 118 ? -14.771 1.520 -0.931 1.00 92.25 118 ILE A N 1
ATOM 893 C CA . ILE A 1 118 ? -15.402 0.459 -1.730 1.00 92.25 118 ILE A CA 1
ATOM 894 C C . ILE A 1 118 ? -14.721 0.341 -3.100 1.00 92.25 118 ILE A C 1
ATOM 896 O O . ILE A 1 118 ? -14.414 -0.762 -3.539 1.00 92.25 118 ILE A O 1
ATOM 900 N N . ASP A 1 119 ? -14.377 1.477 -3.707 1.00 94.75 119 ASP A N 1
ATOM 901 C CA . ASP A 1 119 ? -13.714 1.527 -5.015 1.00 94.75 119 ASP A CA 1
ATOM 902 C C . ASP A 1 119 ? -12.232 1.116 -4.968 1.00 94.75 119 ASP A C 1
ATOM 904 O O . ASP A 1 119 ? -11.621 0.877 -6.005 1.00 94.75 119 ASP A O 1
ATOM 908 N N . LYS A 1 120 ? -11.633 1.045 -3.770 1.00 92.00 120 LYS A N 1
ATOM 909 C CA . LYS A 1 120 ? -10.209 0.729 -3.557 1.00 92.00 120 LYS A CA 1
ATOM 910 C C . LYS A 1 120 ? -10.028 -0.383 -2.529 1.00 92.00 120 LYS A C 1
ATOM 912 O O . LYS A 1 120 ? -9.213 -0.293 -1.613 1.00 92.00 120 LYS A O 1
ATOM 917 N N . ALA A 1 121 ? -10.838 -1.429 -2.653 1.00 88.88 121 ALA A N 1
ATOM 918 C CA . ALA A 1 121 ? -10.829 -2.532 -1.702 1.00 88.88 121 ALA A CA 1
ATOM 919 C C . ALA A 1 121 ? -9.581 -3.431 -1.808 1.00 88.88 121 ALA A C 1
ATOM 921 O O . ALA A 1 121 ? -9.293 -4.181 -0.880 1.00 88.88 121 ALA A O 1
ATOM 922 N N . THR A 1 122 ? -8.851 -3.352 -2.924 1.00 90.81 122 THR A N 1
ATOM 923 C CA . THR A 1 122 ? -7.643 -4.144 -3.211 1.00 90.81 122 THR A CA 1
ATOM 924 C C . THR A 1 122 ? -6.350 -3.494 -2.714 1.00 90.81 122 THR A C 1
ATOM 926 O O . THR A 1 122 ? -5.276 -4.059 -2.895 1.00 90.81 122 THR A O 1
ATOM 929 N N . ASP A 1 123 ? -6.419 -2.302 -2.118 1.00 91.75 123 ASP A N 1
ATOM 930 C CA . ASP A 1 123 ? -5.234 -1.620 -1.602 1.00 91.75 123 ASP A CA 1
ATOM 931 C C . ASP A 1 123 ? -4.701 -2.338 -0.348 1.00 91.75 123 ASP A C 1
ATOM 933 O O . ASP A 1 123 ? -5.425 -2.576 0.620 1.00 91.75 123 ASP A O 1
ATOM 937 N N . TYR A 1 124 ? -3.397 -2.630 -0.325 1.00 91.56 124 TYR A N 1
ATOM 938 C CA . TYR A 1 124 ? -2.747 -3.325 0.798 1.00 91.56 124 TYR A CA 1
ATOM 939 C C . TYR A 1 124 ? -2.592 -2.461 2.057 1.00 91.56 124 TYR A C 1
ATOM 941 O O . TYR A 1 124 ? -2.347 -2.982 3.148 1.00 91.56 124 TYR A O 1
ATOM 949 N N . VAL A 1 125 ? -2.702 -1.137 1.920 1.00 91.75 125 VAL A N 1
ATOM 950 C CA . VAL A 1 125 ? -2.515 -0.180 3.013 1.00 91.75 125 VAL A CA 1
ATOM 951 C C . VAL A 1 125 ? -3.767 0.662 3.162 1.00 91.75 125 VAL A C 1
ATOM 953 O O . VAL A 1 125 ? -4.144 1.412 2.268 1.00 91.75 125 VAL A O 1
ATOM 956 N N . LEU A 1 126 ? -4.381 0.565 4.339 1.00 91.38 126 LEU A N 1
ATOM 957 C CA . LEU A 1 126 ? -5.600 1.290 4.660 1.00 91.38 126 LEU A CA 1
ATOM 958 C C . LEU A 1 126 ? -5.312 2.387 5.688 1.00 91.38 126 LEU A C 1
ATOM 960 O O . LEU A 1 126 ? -4.652 2.125 6.702 1.00 91.38 126 LEU A O 1
ATOM 964 N N . PRO A 1 127 ? -5.821 3.612 5.480 1.00 90.75 127 PRO A N 1
ATOM 965 C CA . PRO A 1 127 ? -5.694 4.669 6.469 1.00 90.75 127 PRO A CA 1
ATOM 966 C C . PRO A 1 127 ? -6.464 4.316 7.749 1.00 90.75 127 PRO A C 1
ATOM 968 O O . PRO A 1 127 ? -7.536 3.710 7.718 1.00 90.75 127 PRO A O 1
ATOM 971 N N . ILE A 1 128 ? -5.924 4.719 8.902 1.00 89.50 128 ILE A N 1
ATOM 972 C CA . ILE A 1 128 ? -6.521 4.469 10.221 1.00 89.50 128 ILE A CA 1
ATOM 973 C C . ILE A 1 128 ? -7.082 5.772 10.785 1.00 89.50 128 ILE A C 1
ATOM 975 O O . ILE A 1 128 ? -6.428 6.815 10.761 1.00 89.50 128 ILE A O 1
ATOM 979 N N . ARG A 1 129 ? -8.275 5.702 11.382 1.00 83.88 129 ARG A N 1
ATOM 980 C CA . ARG A 1 129 ? -8.872 6.830 12.105 1.00 83.88 129 ARG A CA 1
ATOM 981 C C . ARG A 1 129 ? -8.048 7.187 13.353 1.00 83.88 129 ARG A C 1
ATOM 983 O O . ARG A 1 129 ? -7.941 6.386 14.286 1.00 83.88 129 ARG A O 1
ATOM 990 N N . SER A 1 130 ? -7.538 8.418 13.415 1.00 74.94 130 SER A N 1
ATOM 991 C CA . SER A 1 130 ? -6.859 8.976 14.596 1.00 74.94 130 SER A CA 1
ATOM 992 C C . SER A 1 130 ? -7.803 9.862 15.415 1.00 74.94 130 SER A C 1
ATOM 994 O O . SER A 1 130 ? -8.389 10.797 14.879 1.00 74.94 130 SER A O 1
ATOM 996 N N . GLN A 1 131 ? -7.935 9.598 16.723 1.00 65.00 131 GLN A N 1
ATOM 997 C CA . GLN A 1 131 ? -8.745 10.434 17.630 1.00 65.00 131 GLN A CA 1
ATOM 998 C C . GLN A 1 131 ? -8.038 11.748 18.012 1.00 65.00 131 GLN A C 1
ATOM 1000 O O . GLN A 1 131 ? -8.684 12.764 18.240 1.00 65.00 131 GLN A O 1
ATOM 1005 N N . HIS A 1 132 ? -6.702 11.747 18.091 1.00 62.97 132 HIS A N 1
ATOM 1006 C CA . HIS A 1 132 ? -5.938 12.855 18.687 1.00 62.97 132 HIS A CA 1
ATOM 1007 C C . HIS A 1 132 ? -5.648 14.017 17.732 1.00 62.97 132 HIS A C 1
ATOM 1009 O O . HIS A 1 132 ? -5.248 15.093 18.176 1.00 62.97 132 HIS A O 1
ATOM 1015 N N . GLN A 1 133 ? -5.831 13.833 16.423 1.00 61.41 133 GLN A N 1
ATOM 1016 C CA . GLN A 1 133 ? -5.484 14.876 15.459 1.00 61.41 133 GLN A CA 1
ATOM 1017 C C . GLN A 1 133 ? -6.470 16.050 15.501 1.00 61.41 133 GLN A C 1
ATOM 1019 O O . GLN A 1 133 ? -6.038 17.197 15.424 1.00 61.41 133 GLN A O 1
ATOM 1024 N N . GLN A 1 134 ? -7.767 15.793 15.709 1.00 63.31 134 GLN A N 1
ATOM 1025 C CA . GLN A 1 134 ? -8.769 16.863 15.779 1.00 63.31 134 GLN A CA 1
ATOM 1026 C C . GLN A 1 134 ? -8.506 17.830 16.937 1.00 63.31 134 GLN A C 1
ATOM 1028 O O . GLN A 1 134 ? -8.559 19.036 16.722 1.00 63.31 134 GLN A O 1
ATOM 1033 N N . GLN A 1 135 ? -8.143 17.335 18.126 1.00 65.88 135 GLN A N 1
ATOM 1034 C CA . GLN A 1 135 ? -7.821 18.210 19.261 1.00 65.88 135 GLN A CA 1
ATOM 1035 C C . GLN A 1 135 ? -6.618 19.120 18.974 1.00 65.88 135 GLN A C 1
ATOM 1037 O O . GLN A 1 135 ? -6.676 20.308 19.283 1.00 65.88 135 GLN A O 1
ATOM 1042 N N . ARG A 1 136 ? -5.564 18.608 18.319 1.00 69.56 136 ARG A N 1
ATOM 1043 C CA . ARG A 1 136 ? -4.414 19.442 17.926 1.00 69.56 136 ARG A CA 1
ATOM 1044 C C . ARG A 1 136 ? -4.773 20.495 16.881 1.00 69.56 136 ARG A C 1
ATOM 1046 O O . ARG A 1 136 ? -4.351 21.639 17.016 1.00 69.56 136 ARG A O 1
ATOM 1053 N N . VAL A 1 137 ? -5.564 20.136 15.870 1.00 75.38 137 VAL A N 1
ATOM 1054 C CA . VAL A 1 137 ? -5.994 21.087 14.830 1.00 75.38 137 VAL A CA 1
ATOM 1055 C C . VAL A 1 137 ? -6.890 22.181 15.420 1.00 75.38 137 VAL A C 1
ATOM 1057 O O . VAL A 1 137 ? -6.709 23.354 15.101 1.00 75.38 137 VAL A O 1
ATOM 1060 N N . LEU A 1 138 ? -7.807 21.823 16.326 1.00 76.19 138 LEU A N 1
ATOM 1061 C CA . LEU A 1 138 ? -8.655 22.781 17.044 1.00 76.19 138 LEU A CA 1
ATOM 1062 C C . LEU A 1 138 ? -7.828 23.755 17.893 1.00 76.19 138 LEU A C 1
ATOM 1064 O O . LEU A 1 138 ? -8.058 24.961 17.826 1.00 76.19 138 LEU A O 1
ATOM 1068 N N . GLN A 1 139 ? -6.837 23.259 18.638 1.00 82.62 139 GLN A N 1
ATOM 1069 C CA . GLN A 1 139 ? -5.955 24.110 19.442 1.00 82.62 139 GLN A CA 1
ATOM 1070 C C . GLN A 1 139 ? -5.114 25.055 18.566 1.00 82.62 139 GLN A C 1
ATOM 1072 O O . GLN A 1 139 ? -4.966 26.234 18.886 1.00 82.62 139 GLN A O 1
ATOM 1077 N N . GLN A 1 140 ? -4.621 24.570 17.423 1.00 83.50 140 GLN A N 1
ATOM 1078 C CA . GLN A 1 140 ? -3.872 25.393 16.475 1.00 83.50 140 GLN A CA 1
ATOM 1079 C C . GLN A 1 140 ? -4.753 26.478 15.836 1.00 83.50 140 GLN A C 1
ATOM 1081 O O . GLN A 1 140 ? -4.332 27.631 15.755 1.00 83.50 140 GLN A O 1
ATOM 1086 N N . GLN A 1 141 ? -5.995 26.155 15.455 1.00 85.69 141 GLN A N 1
ATOM 1087 C CA . GLN A 1 141 ? -6.946 27.152 14.945 1.00 85.69 141 GLN A CA 1
ATOM 1088 C C . GLN A 1 141 ? -7.286 28.225 15.981 1.00 85.69 141 GLN A C 1
ATOM 1090 O O . GLN A 1 141 ? -7.405 29.396 15.621 1.00 85.69 141 GLN A O 1
ATOM 1095 N N . GLN A 1 142 ? -7.432 27.849 17.255 1.00 88.00 142 GLN A N 1
ATOM 1096 C CA . GLN A 1 142 ? -7.688 28.811 18.328 1.00 88.00 142 GLN A CA 1
ATOM 1097 C C . GLN A 1 142 ? -6.515 29.784 18.502 1.00 88.00 142 GLN A C 1
ATOM 1099 O O . GLN A 1 142 ? -6.750 30.990 18.568 1.00 88.00 142 GLN A O 1
ATOM 1104 N N . MET A 1 143 ? -5.268 29.295 18.480 1.00 88.12 143 MET A N 1
ATOM 1105 C CA . MET A 1 143 ? -4.090 30.171 18.540 1.00 88.12 143 MET A CA 1
ATOM 1106 C C . MET A 1 143 ? -4.005 31.122 17.343 1.00 88.12 143 MET A C 1
ATOM 1108 O O . MET A 1 143 ? -3.778 32.315 17.530 1.00 88.12 143 MET A O 1
ATOM 1112 N N . VAL A 1 144 ? -4.238 30.632 16.120 1.00 91.19 144 VAL A N 1
ATOM 1113 C CA . VAL A 1 144 ? -4.201 31.481 14.914 1.00 91.19 144 VAL A CA 1
ATOM 1114 C C . VAL A 1 144 ? -5.281 32.565 14.969 1.00 91.19 144 VAL A C 1
ATOM 1116 O O . VAL A 1 144 ? -5.000 33.725 14.668 1.00 91.19 144 VAL A O 1
ATOM 1119 N N . LYS A 1 145 ? -6.500 32.228 15.416 1.00 91.81 145 LYS A N 1
ATOM 1120 C CA . LYS A 1 145 ? -7.573 33.217 15.619 1.00 91.81 145 LYS A CA 1
ATOM 1121 C C . LYS A 1 145 ? -7.194 34.281 16.648 1.00 91.81 145 LYS A C 1
ATOM 1123 O O . LYS A 1 145 ? -7.456 35.461 16.421 1.00 91.81 145 LYS A O 1
ATOM 1128 N N . GLN A 1 146 ? -6.576 33.880 17.756 1.00 90.25 146 GLN A N 1
ATOM 1129 C CA . GLN A 1 146 ? -6.152 34.812 18.799 1.00 90.25 146 GLN A CA 1
ATOM 1130 C C . GLN A 1 146 ? -5.043 35.750 18.299 1.00 90.25 146 GLN A C 1
ATOM 1132 O O . GLN A 1 146 ? -5.080 36.952 18.565 1.00 90.25 146 GLN A O 1
ATOM 1137 N N . GLN A 1 147 ? -4.107 35.227 17.505 1.00 90.44 147 GLN A N 1
ATOM 1138 C CA . GLN A 1 147 ? -3.035 36.017 16.903 1.00 90.44 147 GLN A CA 1
ATOM 1139 C C . GLN A 1 147 ? -3.570 37.024 15.869 1.00 90.44 147 GLN A C 1
ATOM 1141 O O . GLN A 1 147 ? -3.138 38.177 15.855 1.00 90.44 147 GLN A O 1
ATOM 1146 N N . GLN A 1 148 ? -4.567 36.637 15.060 1.00 90.31 148 GLN A N 1
ATOM 1147 C CA . GLN A 1 148 ? -5.251 37.557 14.139 1.00 90.31 148 GLN A CA 1
ATOM 1148 C C . GLN A 1 148 ? -5.984 38.690 14.867 1.00 90.31 148 GLN A C 1
ATOM 1150 O O . GLN A 1 148 ? -5.912 39.839 14.432 1.00 90.31 148 GLN A O 1
ATOM 1155 N N . GLN A 1 149 ? -6.660 38.396 15.983 1.00 90.38 149 GLN A N 1
ATOM 1156 C CA . GLN A 1 149 ? -7.341 39.430 16.772 1.00 90.38 149 GLN A CA 1
ATOM 1157 C C . GLN A 1 149 ? -6.360 40.440 17.381 1.00 90.38 149 GLN A C 1
ATOM 1159 O O . GLN A 1 149 ? -6.637 41.639 17.359 1.00 90.38 149 GLN A O 1
ATOM 1164 N N . GLN A 1 150 ? -5.201 39.986 17.870 1.00 90.00 150 GLN A N 1
ATOM 1165 C CA . GLN A 1 150 ? -4.167 40.893 18.386 1.00 90.00 150 GLN A CA 1
ATOM 1166 C C . GLN A 1 150 ? -3.603 41.809 17.293 1.00 90.00 150 GLN A C 1
ATOM 1168 O O . GLN A 1 150 ? -3.435 43.006 17.529 1.00 90.00 150 GLN A O 1
ATOM 1173 N N . GLN A 1 151 ? -3.366 41.282 16.086 1.00 88.94 151 GLN A N 1
ATOM 1174 C CA . GLN A 1 151 ? -2.913 42.105 14.959 1.00 88.94 151 GLN A CA 1
ATOM 1175 C C . GLN A 1 151 ? -3.961 43.147 14.544 1.00 88.94 151 GLN A C 1
ATOM 1177 O O . GLN A 1 151 ? -3.605 44.302 14.309 1.00 88.94 151 GLN A O 1
ATOM 1182 N N . GLN A 1 152 ? -5.251 42.786 14.513 1.00 89.19 152 GLN A N 1
ATOM 1183 C CA . GLN A 1 152 ? -6.322 43.746 14.218 1.00 89.19 152 GLN A CA 1
ATOM 1184 C C . GLN A 1 152 ? -6.429 44.855 15.273 1.00 89.19 152 GLN A C 1
ATOM 1186 O O . GLN A 1 152 ? -6.594 46.020 14.908 1.00 89.19 152 GLN A O 1
ATOM 1191 N N . GLN A 1 153 ? -6.289 44.532 16.565 1.00 88.12 153 GLN A N 1
ATOM 1192 C CA . GLN A 1 153 ? -6.294 45.550 17.624 1.00 88.12 153 GLN A CA 1
ATOM 1193 C C . GLN A 1 153 ? -5.098 46.505 17.522 1.00 88.12 153 GLN A C 1
ATOM 1195 O O . GLN A 1 153 ? -5.279 47.714 17.677 1.00 88.12 153 GLN A O 1
ATOM 1200 N N . GLN A 1 154 ? -3.897 46.002 17.214 1.00 87.50 154 GLN A N 1
ATOM 1201 C CA . GLN A 1 154 ? -2.726 46.864 17.009 1.00 87.50 154 GLN A CA 1
ATOM 1202 C C . GLN A 1 154 ? -2.896 47.792 15.800 1.00 87.50 154 GLN A C 1
ATOM 1204 O O . GLN A 1 154 ? -2.569 48.975 15.896 1.00 87.50 154 GLN A O 1
ATOM 1209 N N . GLN A 1 155 ? -3.458 47.300 14.689 1.00 87.38 155 GLN A N 1
ATOM 1210 C CA . GLN A 1 155 ? -3.750 48.145 13.525 1.00 87.38 155 GLN A CA 1
ATOM 1211 C C . GLN A 1 155 ? -4.787 49.232 13.833 1.00 87.38 155 GLN A C 1
ATOM 1213 O O . GLN A 1 155 ? -4.586 50.383 13.441 1.00 87.38 155 GLN A O 1
ATOM 1218 N N . GLN A 1 156 ? -5.858 48.909 14.567 1.00 86.19 156 GLN A N 1
ATOM 1219 C CA . GLN A 1 156 ? -6.854 49.911 14.969 1.00 86.19 156 GLN A CA 1
ATOM 1220 C C . GLN A 1 156 ? -6.264 50.975 15.904 1.00 86.19 156 GLN A C 1
ATOM 1222 O O . GLN A 1 156 ? -6.557 52.158 15.732 1.00 86.19 156 GLN A O 1
ATOM 1227 N N . GLN A 1 157 ? -5.400 50.595 16.853 1.00 85.56 157 GLN A N 1
ATOM 1228 C CA . GLN A 1 157 ? -4.728 51.567 17.725 1.00 85.56 157 GLN A CA 1
ATOM 1229 C C . GLN A 1 157 ? -3.776 52.486 16.950 1.00 85.56 157 GLN A C 1
ATOM 1231 O O . GLN A 1 157 ? -3.766 53.691 17.202 1.00 85.56 157 GLN A O 1
ATOM 1236 N N . GLN A 1 158 ? -3.021 51.957 15.981 1.00 83.81 158 GLN A N 1
ATOM 1237 C CA . GLN A 1 158 ? -2.144 52.778 15.138 1.00 83.81 158 GLN A CA 1
ATOM 1238 C C . GLN A 1 158 ? -2.935 53.759 14.261 1.00 83.81 158 GLN A C 1
ATOM 1240 O O . GLN A 1 158 ? -2.564 54.931 14.175 1.00 83.81 158 GLN A O 1
ATOM 1245 N N . GLN A 1 159 ? -4.051 53.326 13.663 1.00 82.44 159 GLN A N 1
ATOM 1246 C CA . GLN A 1 159 ? -4.919 54.218 12.884 1.00 82.44 159 GLN A CA 1
ATOM 1247 C C . GLN A 1 159 ? -5.572 55.301 13.756 1.00 82.44 159 GLN A C 1
ATOM 1249 O O . GLN A 1 159 ? -5.627 56.461 13.349 1.00 82.44 159 GLN A O 1
ATOM 1254 N N . ALA A 1 160 ? -6.013 54.961 14.972 1.00 80.94 160 ALA A N 1
ATOM 1255 C CA . ALA A 1 160 ? -6.586 55.933 15.903 1.00 80.94 160 ALA A CA 1
ATOM 1256 C C . ALA A 1 160 ? -5.560 56.991 16.353 1.00 80.94 160 ALA A C 1
ATOM 1258 O O . ALA A 1 160 ? -5.888 58.177 16.408 1.00 80.94 160 ALA A O 1
ATOM 1259 N N . GLN A 1 161 ? -4.310 56.590 16.620 1.00 79.31 161 GLN A N 1
ATOM 1260 C CA . GLN A 1 161 ? -3.235 57.527 16.969 1.00 79.31 161 GLN A CA 1
ATOM 1261 C C . GLN A 1 161 ? -2.876 58.456 15.801 1.00 79.31 161 GLN A C 1
ATOM 1263 O O . GLN A 1 161 ? -2.703 59.657 16.010 1.00 79.31 161 GLN A O 1
ATOM 1268 N N . GLN A 1 162 ? -2.830 57.945 14.564 1.00 76.12 162 GLN A N 1
ATOM 1269 C CA . GLN A 1 162 ? -2.597 58.783 13.380 1.00 76.12 162 GLN A CA 1
ATOM 1270 C C . GLN A 1 162 ? -3.737 59.786 13.139 1.00 76.12 162 GLN A C 1
ATOM 1272 O O . GLN A 1 162 ? -3.466 60.948 12.831 1.00 76.12 162 GLN A O 1
ATOM 1277 N N . ALA A 1 163 ? -4.996 59.384 13.343 1.00 71.62 163 ALA A N 1
ATOM 1278 C CA . ALA A 1 163 ? -6.143 60.285 13.218 1.00 71.62 163 ALA A CA 1
ATOM 1279 C C . ALA A 1 163 ? -6.143 61.395 14.290 1.00 71.62 163 ALA A C 1
ATOM 1281 O O . ALA A 1 163 ? -6.452 62.551 13.994 1.00 71.62 163 ALA A O 1
ATOM 1282 N N . GLN A 1 164 ? -5.749 61.084 15.532 1.00 68.25 164 GLN A N 1
ATOM 1283 C CA . GLN A 1 164 ? -5.612 62.094 16.590 1.00 68.25 164 GLN A CA 1
ATOM 1284 C C . GLN A 1 164 ? -4.457 63.072 16.320 1.00 68.25 164 GLN A C 1
ATOM 1286 O O . GLN A 1 164 ? -4.619 64.275 16.540 1.00 68.25 164 GLN A O 1
ATOM 1291 N N . ALA A 1 165 ? -3.328 62.591 15.787 1.00 64.19 165 ALA A N 1
ATOM 1292 C CA . ALA A 1 165 ? -2.197 63.440 15.412 1.00 64.19 165 ALA A CA 1
ATOM 1293 C C . ALA A 1 165 ? -2.544 64.419 14.272 1.00 64.19 165 ALA A C 1
ATOM 1295 O O . ALA A 1 165 ? -2.143 65.583 14.318 1.00 64.19 165 ALA A O 1
ATOM 1296 N N . GLN A 1 166 ? -3.345 63.996 13.285 1.00 62.84 166 GLN A N 1
ATOM 1297 C CA . GLN A 1 166 ? -3.824 64.889 12.220 1.00 62.84 166 GLN A CA 1
ATOM 1298 C C . GLN A 1 166 ? -4.799 65.963 12.736 1.00 62.84 166 GLN A C 1
ATOM 1300 O O . GLN A 1 166 ? -4.735 67.113 12.296 1.00 62.84 166 GLN A O 1
ATOM 1305 N N . ASN A 1 167 ? -5.650 65.646 13.719 1.00 61.91 167 ASN A N 1
ATOM 1306 C CA . ASN A 1 167 ? -6.578 66.630 14.288 1.00 61.91 167 ASN A CA 1
ATOM 1307 C C . ASN A 1 167 ? -5.871 67.691 15.153 1.00 61.91 167 ASN A C 1
ATOM 1309 O O . ASN A 1 167 ? -6.250 68.860 15.102 1.00 61.91 167 ASN A O 1
ATOM 1313 N N . GLN A 1 168 ? -4.813 67.330 15.893 1.00 59.12 168 GLN A N 1
ATOM 1314 C CA . GLN A 1 168 ? -4.022 68.309 16.659 1.00 59.12 168 GLN A CA 1
ATOM 1315 C C . GLN A 1 168 ? -3.192 69.235 15.759 1.00 59.12 168 GLN A C 1
ATOM 1317 O O . GLN A 1 168 ? -3.102 70.431 16.038 1.00 59.12 168 GLN A O 1
ATOM 1322 N N . ALA A 1 169 ? -2.658 68.732 14.640 1.00 54.44 169 ALA A N 1
ATOM 1323 C CA . ALA A 1 169 ? -1.964 69.575 13.662 1.00 54.44 169 ALA A CA 1
ATOM 1324 C C . ALA A 1 169 ? -2.901 70.604 12.994 1.00 54.44 169 ALA A C 1
ATOM 1326 O O . ALA A 1 169 ? -2.462 71.692 12.630 1.00 54.44 169 ALA A O 1
ATOM 1327 N N . SER A 1 170 ? -4.197 70.288 12.888 1.00 52.97 170 SER A N 1
ATOM 1328 C CA . SER A 1 170 ? -5.213 71.160 12.278 1.00 52.97 170 SER A CA 1
ATOM 1329 C C . SER A 1 170 ? -5.735 72.259 13.221 1.00 52.97 170 SER A C 1
ATOM 1331 O O . SER A 1 170 ? -6.233 73.277 12.752 1.00 52.97 170 SER A O 1
ATOM 1333 N N . GLN A 1 171 ? -5.626 72.092 14.548 1.00 52.62 171 GLN A N 1
ATOM 1334 C CA . GLN A 1 171 ? -6.004 73.130 15.528 1.00 52.62 171 GLN A CA 1
ATOM 1335 C C . GLN A 1 171 ? -4.871 74.131 15.815 1.00 52.62 171 GLN A C 1
ATOM 1337 O O . GLN A 1 171 ? -5.145 75.255 16.231 1.00 52.62 171 GLN A O 1
ATOM 1342 N N . ALA A 1 172 ? -3.614 73.768 15.542 1.00 51.31 172 ALA A N 1
ATOM 1343 C CA . ALA A 1 172 ? -2.451 74.637 15.743 1.00 51.31 172 ALA A CA 1
ATOM 1344 C C . ALA A 1 172 ? -2.258 75.710 14.645 1.00 51.31 172 ALA A C 1
ATOM 1346 O O . ALA A 1 172 ? -1.354 76.534 14.755 1.00 51.31 172 ALA A O 1
ATOM 1347 N N . SER A 1 173 ? -3.096 75.736 13.599 1.00 52.91 173 SER A N 1
ATOM 1348 C CA . SER A 1 173 ? -3.005 76.697 12.487 1.00 52.91 173 SER A CA 1
ATOM 1349 C C . SER A 1 173 ? -4.033 77.838 12.542 1.00 52.91 173 SER A C 1
ATOM 1351 O O . SER A 1 173 ? -4.347 78.418 11.505 1.00 52.91 173 SER A O 1
ATOM 1353 N N . SER A 1 174 ? -4.566 78.174 13.722 1.00 56.03 174 SER A N 1
ATOM 1354 C CA . SER A 1 174 ? -5.399 79.375 13.902 1.00 56.03 174 SER A CA 1
ATOM 1355 C C . SER A 1 174 ? -4.524 80.523 14.425 1.00 56.03 174 SER A C 1
ATOM 1357 O O . SER A 1 174 ? -4.121 80.474 15.589 1.00 56.03 174 SER A O 1
ATOM 1359 N N . PRO A 1 175 ? -4.171 81.534 13.610 1.00 59.09 175 PRO A N 1
ATOM 1360 C CA . PRO A 1 175 ? -3.362 82.654 14.078 1.00 59.09 175 PRO A CA 1
ATOM 1361 C C . PRO A 1 175 ? -4.185 83.563 15.010 1.00 59.09 175 PRO A C 1
ATOM 1363 O O . PRO A 1 175 ? -5.357 83.816 14.725 1.00 59.09 175 PRO A O 1
ATOM 1366 N N . PRO A 1 176 ? -3.608 84.088 16.107 1.00 51.16 176 PRO A N 1
ATOM 1367 C CA . PRO A 1 176 ? -4.273 85.099 16.917 1.00 51.16 176 PRO A CA 1
ATOM 1368 C C . PRO A 1 176 ? -4.302 86.435 16.157 1.00 51.16 176 PRO A C 1
ATOM 1370 O O . PRO A 1 176 ? -3.259 86.956 15.761 1.00 51.16 176 PRO A O 1
ATOM 1373 N N . CYS A 1 177 ? -5.500 86.981 15.938 1.00 49.94 177 CYS A N 1
ATOM 1374 C CA . CYS A 1 177 ? -5.688 88.352 15.465 1.00 49.94 177 CYS A CA 1
ATOM 1375 C C . CYS A 1 177 ? -5.350 89.339 16.593 1.00 49.94 177 CYS A C 1
ATOM 1377 O O . CYS A 1 177 ? -5.830 89.175 17.716 1.00 49.94 177 CYS A O 1
ATOM 1379 N N . TYR A 1 178 ? -4.520 90.332 16.265 1.00 45.31 178 TYR A N 1
ATOM 1380 C CA . TYR A 1 178 ? -4.341 91.578 17.017 1.00 45.31 178 TYR A CA 1
ATOM 1381 C C . TYR A 1 178 ? -5.528 92.519 16.801 1.00 45.31 178 TYR A C 1
ATOM 1383 O O . TYR A 1 178 ? -6.089 92.491 15.679 1.00 45.31 178 TYR A O 1
#

Radius of gyration: 39.25 Å; chains: 1; bounding box: 53×109×87 Å

Foldseek 3Di:
DPDVQDDPPDPHTPVVVVVVVVVVVVVVVVVVVVVVVVVVVCVVVPPPPDDDPVRVVVVVVVVVVPDDDDDLDDDDDDDPVVVVVVQVVQLVCLVPPPDDDPDDPVPSRRGKDFDADPVPNSDPDTDIDDPVVVVVVVVVVVVVVVVVVVVVVVVVVVVVVVVVVVVVVVVVPDDDDD

Organism: Ambrosiozyma monospora (NCBI:txid43982)